Protein AF-A0A7S1R808-F1 (afdb_monomer_lite)

Organism: Alexandrium catenella (NCBI:txid2925)

pLDDT: mean 88.37, std 10.57, range [39.12, 98.38]

Structure (mmCIF, N/CA/C/O backbone):
data_AF-A0A7S1R808-F1
#
_entry.id   AF-A0A7S1R808-F1
#
loop_
_atom_site.group_PDB
_atom_site.id
_atom_site.type_symbol
_atom_site.label_atom_id
_atom_site.label_alt_id
_atom_site.label_comp_id
_atom_site.label_asym_id
_atom_site.label_entity_id
_atom_site.label_seq_id
_atom_site.pdbx_PDB_ins_code
_atom_site.Cartn_x
_atom_site.Cartn_y
_atom_site.Cartn_z
_atom_site.occupancy
_atom_site.B_iso_or_equiv
_atom_site.auth_seq_id
_atom_site.auth_comp_id
_atom_site.auth_asym_id
_atom_site.auth_atom_id
_atom_site.pdbx_PDB_model_num
ATOM 1 N N . ALA A 1 1 ? -6.206 7.494 15.869 1.00 80.62 1 ALA A N 1
ATOM 2 C CA . ALA A 1 1 ? -6.023 6.629 17.051 1.00 80.62 1 ALA A CA 1
ATOM 3 C C . ALA A 1 1 ? -6.339 7.355 18.360 1.00 80.62 1 ALA A C 1
ATOM 5 O O . ALA A 1 1 ? -7.240 6.925 19.062 1.00 80.62 1 ALA A O 1
ATOM 6 N N . GLU A 1 2 ? -5.659 8.458 18.692 1.00 83.88 2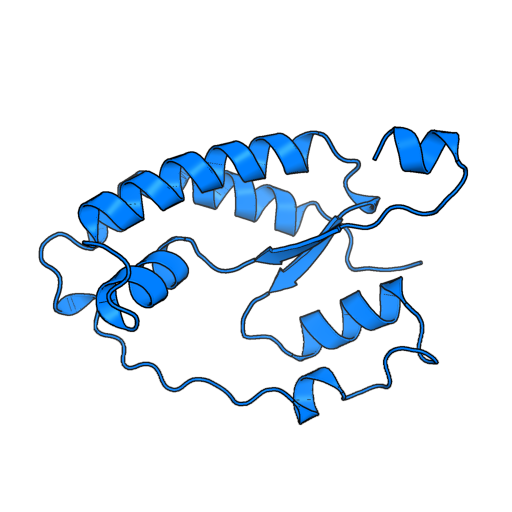 GLU A N 1
ATOM 7 C CA . GLU A 1 2 ? -5.821 9.136 19.993 1.00 83.88 2 GLU A CA 1
ATOM 8 C C . GLU A 1 2 ? -7.246 9.639 20.263 1.00 83.88 2 GLU A C 1
ATOM 10 O O . GLU A 1 2 ? -7.854 9.197 21.230 1.00 83.88 2 GLU A O 1
ATOM 15 N N . ALA A 1 3 ? -7.834 10.406 19.341 1.00 89.12 3 ALA A N 1
ATOM 16 C CA . ALA A 1 3 ? -9.220 10.873 19.472 1.00 89.12 3 ALA A CA 1
ATOM 17 C C . ALA A 1 3 ? -10.248 9.730 19.623 1.00 89.12 3 ALA A C 1
ATOM 19 O O . ALA A 1 3 ? -11.237 9.866 20.336 1.00 89.12 3 ALA A O 1
ATOM 20 N N . ALA A 1 4 ? -10.012 8.584 18.975 1.00 87.94 4 ALA A N 1
ATOM 21 C CA . ALA A 1 4 ? -10.882 7.414 19.098 1.00 87.94 4 ALA A CA 1
ATOM 22 C C . ALA A 1 4 ? -10.788 6.785 20.499 1.00 87.94 4 ALA A C 1
ATOM 24 O O . ALA A 1 4 ? -11.812 6.479 21.106 1.00 87.94 4 ALA A O 1
ATOM 25 N N . ARG A 1 5 ? -9.568 6.678 21.047 1.00 83.31 5 ARG A N 1
ATOM 26 C CA . ARG A 1 5 ? -9.349 6.227 22.430 1.00 83.31 5 ARG A CA 1
ATOM 27 C C . ARG A 1 5 ? -9.995 7.171 23.442 1.00 83.31 5 ARG A C 1
ATOM 29 O O . ARG A 1 5 ? -10.642 6.698 24.368 1.00 83.31 5 ARG A O 1
ATOM 36 N N . GLU A 1 6 ? -9.863 8.482 23.250 1.00 90.12 6 GLU A N 1
ATOM 37 C CA . GLU A 1 6 ? -10.489 9.493 24.116 1.00 90.12 6 GLU A CA 1
ATOM 38 C C . GLU A 1 6 ? -12.021 9.427 24.084 1.00 90.12 6 GLU A C 1
ATOM 40 O O . GLU A 1 6 ? -12.671 9.595 25.113 1.00 90.12 6 GLU A O 1
ATOM 45 N N . ALA A 1 7 ? -12.600 9.129 22.920 1.00 93.00 7 ALA A N 1
ATOM 46 C CA . ALA A 1 7 ? -14.039 8.951 22.755 1.00 93.00 7 ALA A CA 1
ATOM 47 C C . ALA A 1 7 ? -14.553 7.569 23.208 1.00 93.00 7 ALA A C 1
ATOM 49 O O . ALA A 1 7 ? -15.756 7.320 23.142 1.00 93.00 7 ALA A O 1
ATOM 50 N N . GLY A 1 8 ? -13.670 6.661 23.645 1.00 88.81 8 GLY A N 1
ATOM 51 C CA . GLY A 1 8 ? -14.034 5.298 24.037 1.00 88.81 8 GLY A CA 1
ATOM 52 C C . GLY A 1 8 ? -14.546 4.433 22.881 1.00 88.81 8 GLY A C 1
ATOM 53 O O . GLY A 1 8 ? -15.286 3.481 23.120 1.00 88.81 8 GLY A O 1
ATOM 54 N N . VAL A 1 9 ? -14.186 4.757 21.634 1.00 87.88 9 VAL A N 1
ATOM 55 C CA . VAL A 1 9 ? -14.576 3.978 20.450 1.00 87.88 9 VAL A CA 1
ATOM 56 C C . VAL A 1 9 ? -13.429 3.082 19.988 1.00 87.88 9 VAL A C 1
ATOM 58 O O . VAL A 1 9 ? -12.257 3.458 20.048 1.00 87.88 9 VAL A O 1
ATOM 61 N N . GLY A 1 10 ? -13.770 1.887 19.503 1.00 83.19 10 GLY A N 1
ATOM 62 C CA . GLY A 1 10 ? -12.801 0.984 18.888 1.00 83.19 10 GLY A CA 1
ATOM 63 C C . GLY A 1 10 ? -12.199 1.611 17.631 1.00 83.19 10 GLY A C 1
ATOM 64 O O . GLY A 1 10 ? -12.924 2.094 16.762 1.00 83.19 10 GLY A O 1
ATOM 65 N N . PHE A 1 11 ? -10.872 1.609 17.534 1.00 87.25 11 PHE A N 1
ATOM 66 C CA . PHE A 1 11 ? -10.141 2.057 16.354 1.00 87.25 11 PHE A CA 1
ATOM 67 C C . PHE A 1 11 ? -9.443 0.858 15.725 1.00 87.25 11 PHE A C 1
ATOM 69 O O . PHE A 1 11 ? -8.690 0.167 16.402 1.00 87.25 11 PHE A O 1
ATOM 76 N N . LYS A 1 12 ? -9.693 0.620 14.438 1.00 87.69 12 LYS A N 1
ATOM 77 C CA . LYS A 1 12 ? -9.030 -0.422 13.651 1.00 87.69 12 LYS A CA 1
ATOM 78 C C . LYS A 1 12 ? -8.578 0.160 12.318 1.00 87.69 12 LYS A C 1
ATOM 80 O O . LYS A 1 12 ? -9.260 1.007 11.742 1.00 87.69 12 LYS A O 1
ATOM 85 N N . VAL A 1 13 ? -7.430 -0.299 11.839 1.00 90.56 13 VAL A N 1
ATOM 86 C CA . VAL A 1 13 ? -6.846 0.051 10.546 1.00 90.56 13 VAL A CA 1
ATOM 87 C C . VAL A 1 13 ? -6.685 -1.222 9.738 1.00 90.56 13 VAL A C 1
ATOM 89 O O . VAL A 1 13 ? -5.921 -2.108 10.111 1.00 90.56 13 VAL A O 1
ATOM 92 N N . PHE A 1 14 ? -7.363 -1.284 8.598 1.00 90.81 14 PHE A N 1
ATOM 93 C CA . PHE A 1 14 ? -7.091 -2.300 7.592 1.00 90.81 14 PHE A CA 1
ATOM 94 C C . PHE A 1 14 ? -5.943 -1.830 6.711 1.00 90.81 14 PHE A C 1
ATOM 96 O O . PHE A 1 14 ? -6.069 -0.838 5.990 1.00 90.81 14 PHE A O 1
ATOM 103 N N . PHE A 1 15 ? -4.821 -2.535 6.773 1.00 92.94 15 PHE A N 1
ATOM 104 C CA . PHE A 1 15 ? -3.682 -2.274 5.911 1.00 92.94 15 PHE A CA 1
ATOM 105 C C . PHE A 1 15 ? -3.679 -3.267 4.751 1.00 92.94 15 PHE A C 1
ATOM 107 O O . PHE A 1 15 ? -3.303 -4.424 4.916 1.00 92.94 15 PHE A O 1
ATOM 114 N N . LEU A 1 16 ? -4.091 -2.801 3.570 1.00 92.12 16 LEU A N 1
ATOM 115 C CA . LEU A 1 16 ? -4.003 -3.576 2.336 1.00 92.12 16 LEU A CA 1
ATOM 116 C C . LEU A 1 16 ? -2.549 -3.631 1.859 1.00 92.12 16 LEU A C 1
ATOM 118 O O . LEU A 1 16 ? -2.033 -2.690 1.257 1.00 92.12 16 LEU A O 1
ATOM 122 N N . HIS A 1 17 ? -1.894 -4.745 2.147 1.00 93.44 17 HIS A N 1
ATOM 123 C CA . HIS A 1 17 ? -0.514 -5.000 1.802 1.00 93.44 17 HIS A CA 1
ATOM 124 C C . HIS A 1 17 ? -0.399 -5.577 0.390 1.00 93.44 17 HIS A C 1
ATOM 126 O O . HIS A 1 17 ? -0.789 -6.713 0.111 1.00 93.44 17 HIS A O 1
ATOM 132 N N . ARG A 1 18 ? 0.199 -4.781 -0.493 1.00 94.25 18 ARG A N 1
ATOM 133 C CA . ARG A 1 18 ? 0.663 -5.161 -1.826 1.00 94.25 18 ARG A CA 1
ATOM 134 C C . ARG A 1 18 ? 2.142 -4.802 -1.910 1.00 94.25 18 ARG A C 1
ATOM 136 O O . ARG A 1 18 ? 2.529 -3.763 -1.375 1.00 94.25 18 ARG A O 1
ATOM 143 N N . SER A 1 19 ? 2.958 -5.636 -2.555 1.00 95.50 19 SER A N 1
ATOM 144 C CA . SER A 1 19 ? 4.380 -5.314 -2.689 1.00 95.50 19 SER A CA 1
ATOM 145 C C . SER A 1 19 ? 4.552 -3.995 -3.454 1.00 95.50 19 SER A C 1
ATOM 147 O O . SER A 1 19 ? 3.811 -3.709 -4.398 1.00 95.50 19 SER A O 1
ATOM 149 N N . LEU A 1 20 ? 5.521 -3.174 -3.054 1.00 97.12 20 LEU A N 1
ATOM 150 C CA . LEU A 1 20 ? 5.832 -1.913 -3.722 1.00 97.12 20 LEU A CA 1
ATOM 151 C C . LEU A 1 20 ? 6.251 -2.145 -5.178 1.00 97.12 20 LEU A C 1
ATOM 153 O O . LEU A 1 20 ? 5.960 -1.316 -6.032 1.00 97.12 20 LEU A O 1
ATOM 157 N N . GLU A 1 21 ? 6.849 -3.296 -5.488 1.00 96.06 21 GLU A N 1
ATOM 158 C CA . GLU A 1 21 ? 7.151 -3.702 -6.861 1.00 96.06 21 GLU A CA 1
ATOM 159 C C . GLU A 1 21 ? 5.881 -3.951 -7.693 1.00 96.06 21 GLU A C 1
ATOM 161 O O . GLU A 1 21 ? 5.782 -3.491 -8.832 1.00 96.06 21 GLU A O 1
ATOM 166 N N . ASP A 1 22 ? 4.866 -4.606 -7.126 1.00 94.75 22 ASP A N 1
ATOM 167 C CA . ASP A 1 22 ? 3.579 -4.786 -7.805 1.00 94.75 22 ASP A CA 1
ATOM 168 C C . ASP A 1 22 ? 2.810 -3.469 -7.926 1.00 94.75 22 ASP A C 1
ATOM 170 O O . ASP A 1 22 ? 2.134 -3.234 -8.930 1.00 94.75 22 ASP A O 1
ATOM 174 N N . CYS A 1 23 ? 2.906 -2.596 -6.920 1.00 95.38 23 CYS A N 1
ATOM 175 C CA . CYS A 1 23 ? 2.360 -1.242 -6.979 1.00 95.38 23 CYS A CA 1
ATOM 176 C C . CYS A 1 23 ? 3.030 -0.425 -8.090 1.00 95.38 23 CYS A C 1
ATOM 178 O O . CYS A 1 23 ? 2.335 0.268 -8.833 1.00 95.38 23 CYS A O 1
ATOM 180 N N . LEU A 1 24 ? 4.352 -0.546 -8.243 1.00 96.25 24 LEU A N 1
ATOM 181 C CA . LEU A 1 24 ? 5.112 0.101 -9.307 1.00 96.25 24 LEU A CA 1
ATOM 182 C C . LEU A 1 24 ? 4.636 -0.376 -10.680 1.00 96.25 24 LEU A C 1
ATOM 184 O O . LEU A 1 24 ? 4.301 0.453 -11.525 1.00 96.25 24 LEU A O 1
ATOM 188 N N . ALA A 1 25 ? 4.542 -1.694 -10.883 1.00 94.62 25 ALA A N 1
ATOM 189 C CA . ALA A 1 25 ? 4.091 -2.272 -12.151 1.00 94.62 25 ALA A CA 1
ATOM 190 C C . ALA A 1 25 ? 2.663 -1.822 -12.484 1.00 94.62 25 ALA A C 1
ATOM 192 O O . ALA A 1 25 ? 2.388 -1.330 -13.577 1.00 94.62 25 ALA A O 1
ATOM 193 N N . SER A 1 26 ? 1.768 -1.887 -11.498 1.00 93.12 26 SER A N 1
ATOM 194 C CA . SER A 1 26 ? 0.384 -1.447 -11.652 1.00 93.12 26 SER A CA 1
ATOM 195 C C . SER A 1 26 ? 0.270 0.038 -12.001 1.00 93.12 26 SER A C 1
ATOM 197 O O . SER A 1 26 ? -0.545 0.398 -12.846 1.00 93.12 26 SER A O 1
ATOM 199 N N . GLY A 1 27 ? 1.081 0.897 -11.380 1.00 93.44 27 GLY A N 1
ATOM 200 C CA . GLY A 1 27 ? 1.049 2.341 -11.605 1.00 93.44 27 GLY A CA 1
ATOM 201 C C . GLY A 1 27 ? 1.640 2.762 -12.948 1.00 93.44 27 GLY A C 1
ATOM 202 O O . GLY A 1 27 ? 0.978 3.474 -13.704 1.00 93.44 27 GLY A O 1
ATOM 203 N N . CYS A 1 28 ? 2.863 2.319 -13.257 1.00 94.25 28 CYS A N 1
ATOM 204 C CA . CYS A 1 28 ? 3.595 2.824 -14.419 1.00 94.25 28 CYS A CA 1
ATOM 205 C C . CYS A 1 28 ? 3.431 1.985 -15.695 1.00 94.25 28 CYS A C 1
ATOM 207 O O . CYS A 1 28 ? 3.561 2.544 -16.777 1.00 94.25 28 CYS A O 1
ATOM 209 N N . LEU A 1 29 ? 3.141 0.679 -15.604 1.00 92.94 29 LEU A N 1
ATOM 210 C CA . LEU A 1 29 ? 2.984 -0.181 -16.791 1.00 92.94 29 LEU A CA 1
ATOM 211 C C . LEU A 1 29 ? 1.528 -0.312 -17.212 1.00 92.94 29 LEU A C 1
ATOM 213 O O . LEU A 1 29 ? 1.204 -0.165 -18.384 1.00 92.94 29 LEU A O 1
ATOM 217 N N . HIS A 1 30 ? 0.636 -0.560 -16.255 1.00 90.62 30 HIS A N 1
ATOM 218 C CA . HIS A 1 30 ? -0.753 -0.893 -16.584 1.00 90.62 30 HIS A CA 1
ATOM 219 C C . HIS A 1 30 ? -1.685 0.319 -16.596 1.00 90.62 30 HIS A C 1
ATOM 221 O O . HIS A 1 30 ? -2.724 0.291 -17.253 1.00 90.62 30 HIS A O 1
ATOM 227 N N . ARG A 1 31 ? -1.336 1.385 -15.866 1.00 88.75 31 ARG A N 1
ATOM 228 C CA . ARG A 1 31 ? -2.203 2.561 -15.686 1.00 88.75 31 ARG A CA 1
ATOM 229 C C . ARG A 1 31 ? -1.616 3.869 -16.204 1.00 88.75 31 ARG A C 1
ATOM 231 O O . ARG A 1 31 ? -2.355 4.848 -16.232 1.00 88.75 31 ARG A O 1
ATOM 238 N N . ASP A 1 32 ? -0.338 3.874 -16.588 1.00 89.81 32 ASP A N 1
ATOM 239 C CA . ASP A 1 32 ? 0.390 5.041 -17.109 1.00 89.81 32 ASP A CA 1
ATOM 240 C C . ASP A 1 32 ? 0.184 6.312 -16.254 1.00 89.81 32 ASP A C 1
ATOM 242 O O . ASP A 1 32 ? -0.101 7.396 -16.759 1.00 89.81 32 ASP A O 1
ATOM 246 N N . ILE A 1 33 ? 0.251 6.169 -14.922 1.00 92.25 33 ILE A N 1
ATOM 247 C CA . ILE A 1 33 ? 0.039 7.287 -13.983 1.00 92.25 33 ILE A CA 1
ATOM 248 C C . ILE A 1 33 ? 1.207 8.277 -14.063 1.00 92.25 33 ILE A C 1
ATOM 250 O O . ILE A 1 33 ? 1.010 9.488 -14.155 1.00 92.25 33 ILE A O 1
ATOM 254 N N . GLU A 1 34 ? 2.428 7.749 -14.008 1.00 92.94 34 GLU A N 1
ATOM 255 C CA . GLU A 1 34 ? 3.681 8.479 -14.158 1.00 92.94 34 GLU A CA 1
ATOM 256 C C . GLU A 1 34 ? 4.792 7.523 -14.625 1.00 92.94 34 GLU A C 1
ATOM 258 O O . GLU A 1 34 ? 4.627 6.300 -14.637 1.00 92.94 34 GLU A O 1
ATOM 263 N N . SER A 1 35 ? 5.957 8.065 -14.996 1.00 96.31 35 SER A N 1
ATOM 264 C CA . SER A 1 35 ? 7.094 7.226 -15.401 1.00 96.31 35 SER A CA 1
ATOM 265 C C . SER A 1 35 ? 7.535 6.295 -14.266 1.00 96.31 35 SER A C 1
ATOM 267 O O . SER A 1 35 ? 7.561 6.713 -13.111 1.00 96.31 35 SER A O 1
ATOM 269 N N . CYS A 1 36 ? 8.001 5.080 -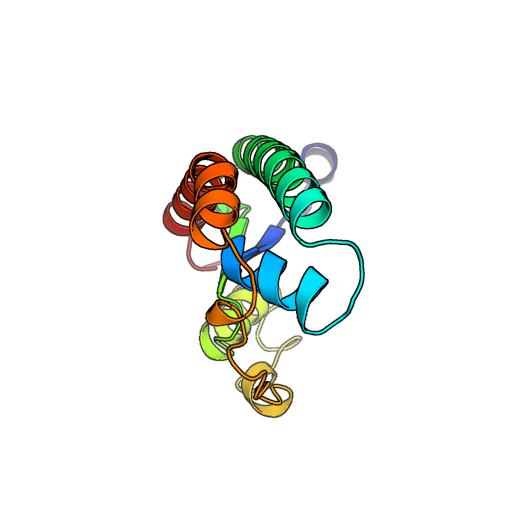14.580 1.00 96.62 36 CYS A N 1
ATOM 270 C CA . CYS A 1 36 ? 8.427 4.126 -13.546 1.00 96.62 36 CYS A CA 1
ATOM 271 C C . CYS A 1 36 ? 9.528 4.667 -12.611 1.00 96.62 36 CYS A C 1
ATOM 273 O O . CYS A 1 36 ? 9.589 4.278 -11.452 1.00 96.62 36 CYS A O 1
ATOM 275 N N . ASN A 1 37 ? 10.382 5.587 -13.076 1.00 96.94 37 ASN A N 1
ATOM 276 C CA . ASN A 1 37 ? 11.391 6.218 -12.215 1.00 96.94 37 ASN A CA 1
ATOM 277 C C . ASN A 1 37 ? 10.761 7.115 -11.142 1.00 96.94 37 ASN A C 1
ATOM 279 O O . ASN A 1 37 ? 11.127 7.004 -9.973 1.00 96.94 37 ASN A O 1
ATOM 283 N N . LEU A 1 38 ? 9.829 7.984 -11.548 1.00 97.69 38 LEU A N 1
ATOM 284 C CA . LEU A 1 38 ? 9.110 8.863 -10.626 1.00 97.69 38 LEU A CA 1
ATOM 285 C C . LEU A 1 38 ? 8.177 8.044 -9.728 1.00 97.69 38 LEU A C 1
ATOM 287 O O . LEU A 1 38 ? 8.186 8.230 -8.519 1.00 97.69 38 LEU A O 1
ATOM 291 N N . GLN A 1 39 ? 7.492 7.038 -10.280 1.00 97.56 39 GLN A N 1
ATOM 292 C CA . GLN A 1 39 ? 6.624 6.153 -9.505 1.00 97.56 39 GLN A CA 1
ATOM 293 C C . GLN A 1 39 ? 7.390 5.402 -8.414 1.00 97.56 39 GLN A C 1
ATOM 295 O O . GLN A 1 39 ? 6.880 5.277 -7.302 1.00 97.56 39 GLN A O 1
ATOM 300 N N . ALA A 1 40 ? 8.604 4.923 -8.706 1.00 97.81 40 ALA A N 1
ATOM 301 C CA . ALA A 1 40 ? 9.449 4.260 -7.716 1.00 97.81 40 ALA A CA 1
ATOM 302 C C . ALA A 1 40 ? 9.876 5.219 -6.594 1.00 97.81 40 ALA A C 1
ATOM 304 O O . ALA A 1 40 ? 9.814 4.846 -5.429 1.00 97.81 40 ALA A O 1
ATOM 305 N N . GLU A 1 41 ? 10.246 6.461 -6.924 1.00 97.88 41 GLU A N 1
ATOM 306 C CA . GLU A 1 41 ? 10.565 7.497 -5.930 1.00 97.88 41 GLU A CA 1
ATOM 307 C C . GLU A 1 41 ? 9.347 7.860 -5.066 1.00 97.88 41 GLU A C 1
ATOM 309 O O . GLU A 1 41 ? 9.447 7.984 -3.845 1.00 97.88 41 GLU A O 1
ATOM 314 N N . THR A 1 42 ? 8.174 7.989 -5.684 1.00 97.69 42 THR A N 1
ATOM 315 C CA . THR A 1 42 ? 6.910 8.238 -4.987 1.00 97.69 42 THR A CA 1
ATOM 316 C C . THR A 1 42 ? 6.580 7.094 -4.026 1.00 97.69 42 THR A C 1
ATOM 318 O O . THR A 1 42 ? 6.200 7.336 -2.881 1.00 97.69 42 THR A O 1
ATOM 321 N N . LEU A 1 43 ? 6.727 5.840 -4.467 1.00 97.94 43 LEU A N 1
ATOM 322 C CA . LEU A 1 43 ? 6.447 4.648 -3.660 1.00 97.94 43 LEU A CA 1
ATOM 323 C C . LEU A 1 43 ? 7.457 4.437 -2.530 1.00 97.94 43 LEU A C 1
ATOM 325 O O . LEU A 1 43 ? 7.050 4.039 -1.443 1.00 97.94 43 LEU A O 1
ATOM 329 N N . GLU A 1 44 ? 8.735 4.733 -2.764 1.00 98.38 44 GLU A N 1
ATOM 330 C 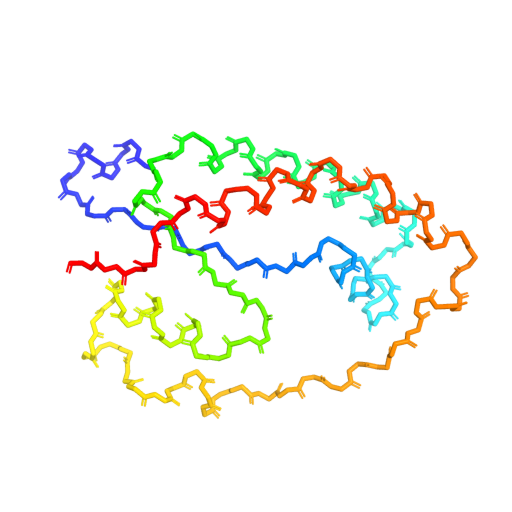CA . GLU A 1 44 ? 9.792 4.751 -1.747 1.00 98.38 44 GLU A CA 1
ATOM 331 C C . GLU A 1 44 ? 9.410 5.708 -0.605 1.00 98.38 44 GLU A C 1
ATOM 333 O O . GLU A 1 44 ? 9.170 5.267 0.521 1.00 98.38 44 GLU A O 1
ATOM 338 N N . ASN A 1 45 ? 9.202 6.991 -0.919 1.00 98.19 45 ASN A N 1
ATOM 339 C CA . ASN A 1 45 ? 8.852 8.013 0.072 1.00 98.19 45 ASN A CA 1
ATOM 340 C C . ASN A 1 45 ? 7.519 7.718 0.783 1.00 98.19 45 ASN A C 1
ATOM 342 O O . ASN A 1 45 ? 7.416 7.800 2.010 1.00 98.19 45 ASN A O 1
ATOM 346 N N . ASN A 1 46 ? 6.477 7.360 0.028 1.00 98.00 46 ASN A N 1
ATOM 347 C CA . ASN A 1 46 ? 5.166 7.073 0.609 1.00 98.00 46 ASN A CA 1
ATOM 348 C C . ASN A 1 46 ? 5.188 5.800 1.460 1.00 98.00 46 ASN A C 1
ATOM 350 O O . ASN A 1 46 ? 4.508 5.746 2.485 1.00 98.00 46 ASN A O 1
ATOM 354 N N . GLY A 1 47 ? 5.966 4.793 1.061 1.00 97.94 47 GLY A N 1
ATOM 355 C CA . GLY A 1 47 ? 6.146 3.559 1.815 1.00 97.94 47 GLY A CA 1
ATOM 356 C C . GLY A 1 47 ? 6.806 3.810 3.169 1.00 97.94 47 GLY A C 1
ATOM 357 O O . GLY A 1 47 ? 6.329 3.301 4.183 1.00 97.94 47 GLY A O 1
ATOM 358 N N . GLU A 1 48 ? 7.838 4.654 3.218 1.00 98.12 48 GLU A N 1
ATOM 359 C CA . GLU A 1 48 ? 8.485 5.060 4.472 1.00 98.12 48 GLU A CA 1
ATOM 360 C C . GLU A 1 48 ? 7.538 5.833 5.396 1.00 98.12 48 GLU A C 1
ATOM 362 O O . GLU A 1 48 ? 7.432 5.526 6.590 1.00 98.12 48 GLU A O 1
ATOM 367 N N . ILE A 1 49 ? 6.809 6.809 4.845 1.00 98.31 49 ILE A N 1
ATOM 368 C CA . ILE A 1 49 ? 5.825 7.598 5.596 1.00 98.31 49 ILE A CA 1
ATOM 369 C C . ILE A 1 49 ? 4.735 6.684 6.158 1.00 98.31 49 ILE A C 1
ATOM 371 O O . ILE A 1 49 ? 4.418 6.764 7.347 1.00 98.31 49 ILE A O 1
ATOM 375 N N . LEU A 1 50 ? 4.193 5.786 5.334 1.00 97.56 50 LEU A N 1
ATOM 376 C CA . LEU A 1 50 ? 3.170 4.835 5.751 1.00 97.56 50 LEU A CA 1
ATOM 377 C C . LEU A 1 50 ? 3.695 3.901 6.845 1.00 97.56 50 LEU A C 1
ATOM 379 O O . LEU A 1 50 ? 3.032 3.716 7.865 1.00 97.56 50 LEU A O 1
ATOM 383 N N . ALA A 1 51 ? 4.902 3.356 6.683 1.00 97.44 51 ALA A N 1
ATOM 384 C CA . ALA A 1 51 ? 5.518 2.507 7.694 1.00 97.44 51 ALA A CA 1
ATOM 385 C C . ALA A 1 51 ? 5.702 3.251 9.026 1.00 97.44 51 ALA A C 1
ATOM 387 O O . ALA A 1 51 ? 5.442 2.687 10.088 1.00 97.44 51 ALA A O 1
ATOM 388 N N . SER A 1 52 ? 6.108 4.522 8.987 1.00 97.38 52 SER A N 1
ATOM 389 C CA . SER A 1 52 ? 6.224 5.376 10.175 1.00 97.38 52 SER A CA 1
ATOM 390 C C . SER A 1 52 ? 4.870 5.598 10.860 1.00 97.38 52 SER A C 1
ATOM 392 O O . SER A 1 52 ? 4.746 5.413 12.072 1.00 97.38 52 SER A O 1
ATOM 394 N N . GLN A 1 53 ? 3.827 5.910 10.086 1.00 95.50 53 GLN A N 1
ATOM 395 C CA . GLN A 1 53 ? 2.469 6.104 10.601 1.00 95.50 53 GLN A CA 1
ATOM 396 C C . GLN A 1 53 ? 1.912 4.833 11.249 1.00 95.50 53 GLN A C 1
ATOM 398 O O . GLN A 1 53 ? 1.362 4.895 12.348 1.00 95.50 53 GLN A O 1
ATOM 403 N N . LEU A 1 54 ? 2.092 3.678 10.602 1.00 95.44 54 LEU A N 1
ATOM 404 C CA . LEU A 1 54 ? 1.634 2.388 11.115 1.00 95.44 54 LEU A CA 1
ATOM 405 C C . LEU A 1 54 ? 2.411 1.957 12.368 1.00 95.44 54 LEU A C 1
ATOM 407 O O . LEU A 1 54 ? 1.803 1.474 13.317 1.00 95.44 54 LEU A O 1
ATOM 411 N N . LYS A 1 55 ? 3.728 2.199 12.434 1.00 94.81 55 LYS A N 1
ATOM 412 C CA . LYS A 1 55 ? 4.538 1.954 13.647 1.00 94.81 55 LYS A CA 1
ATOM 413 C C . LYS A 1 55 ? 4.075 2.773 14.857 1.00 94.81 55 LYS A C 1
ATOM 415 O O . LYS A 1 55 ? 4.348 2.381 15.987 1.00 94.81 55 LYS A O 1
ATOM 420 N N . GLY A 1 56 ? 3.397 3.899 14.635 1.00 93.19 56 GLY A N 1
ATOM 421 C CA . GLY A 1 56 ? 2.801 4.712 15.698 1.00 93.19 56 GLY A CA 1
ATOM 422 C C . GLY A 1 56 ? 1.514 4.131 16.303 1.00 93.19 56 GLY A C 1
ATOM 423 O O . GLY A 1 56 ? 0.989 4.694 17.266 1.00 93.19 56 GLY A O 1
ATOM 424 N N . LEU A 1 57 ? 0.982 3.038 15.749 1.00 92.19 57 LEU A N 1
ATOM 425 C CA . LEU A 1 57 ? -0.229 2.367 16.226 1.00 92.19 57 LEU A CA 1
ATOM 426 C C . LEU A 1 57 ? 0.113 1.165 17.114 1.00 92.19 57 LEU A C 1
ATOM 428 O O . LEU A 1 57 ? 1.231 0.653 17.090 1.00 92.19 57 LEU A O 1
ATOM 432 N N . GLN A 1 58 ? -0.859 0.698 17.903 1.00 90.25 58 GLN A N 1
ATOM 433 C CA . GLN A 1 58 ? -0.709 -0.592 18.573 1.00 90.25 58 GLN A CA 1
ATOM 434 C C . GLN A 1 58 ? -0.822 -1.711 17.527 1.00 90.25 58 GLN A C 1
ATOM 436 O O . GLN A 1 58 ? -1.673 -1.602 16.643 1.00 90.25 58 GLN A O 1
ATOM 441 N N . PRO A 1 59 ? -0.023 -2.790 17.617 1.00 89.44 59 PRO A N 1
ATOM 442 C CA . PRO A 1 59 ? -0.109 -3.906 16.673 1.00 89.44 59 PRO A CA 1
ATOM 443 C C . PRO A 1 59 ? -1.523 -4.482 16.539 1.00 89.44 59 PRO A C 1
ATOM 445 O O . PRO A 1 59 ? -1.928 -4.838 15.437 1.00 89.44 59 PRO A O 1
ATOM 448 N N . ASP A 1 60 ? -2.289 -4.487 17.635 1.00 87.56 60 ASP A N 1
ATOM 449 C CA . ASP A 1 60 ? -3.670 -4.975 17.658 1.00 87.56 60 ASP A CA 1
ATOM 450 C C . ASP A 1 60 ? -4.687 -4.040 17.005 1.00 87.56 60 ASP A C 1
ATOM 452 O O . ASP A 1 60 ? -5.806 -4.456 16.699 1.00 87.56 60 ASP A O 1
ATOM 456 N N . ASP A 1 61 ? -4.321 -2.785 16.753 1.00 88.75 61 ASP A N 1
ATOM 457 C CA . ASP A 1 61 ? -5.158 -1.848 16.005 1.00 88.75 61 ASP A CA 1
ATOM 458 C C . ASP A 1 61 ? -5.008 -2.038 14.489 1.00 88.75 61 ASP A C 1
ATOM 460 O O . ASP A 1 61 ? -5.760 -1.433 13.728 1.00 88.75 61 ASP A O 1
ATOM 464 N N . ILE A 1 62 ? -4.052 -2.855 14.036 1.00 90.75 62 ILE A N 1
ATOM 465 C CA . ILE A 1 62 ? -3.762 -3.078 12.621 1.00 90.75 62 ILE A CA 1
ATOM 466 C C . ILE A 1 62 ? -4.228 -4.478 12.235 1.00 90.75 62 ILE A C 1
ATOM 468 O O . ILE A 1 62 ? -3.884 -5.463 12.877 1.00 90.75 62 ILE A O 1
ATOM 472 N N . SER A 1 63 ? -4.966 -4.578 11.137 1.00 89.81 63 SER A N 1
ATOM 473 C CA . SER A 1 63 ? -5.260 -5.845 10.474 1.00 89.81 63 SER A CA 1
ATOM 474 C C . SER A 1 63 ? -4.680 -5.800 9.072 1.00 89.81 63 SER A C 1
ATOM 476 O O . SER A 1 63 ? -5.089 -4.978 8.249 1.00 89.81 63 SER A O 1
ATOM 478 N N . CYS A 1 64 ? -3.687 -6.647 8.812 1.00 89.62 64 CYS A N 1
ATOM 479 C CA . CYS A 1 64 ? -3.084 -6.733 7.491 1.00 89.62 64 CYS A CA 1
ATOM 480 C C . CYS A 1 64 ? -3.942 -7.590 6.553 1.00 89.62 64 CYS A C 1
ATOM 482 O O . CYS A 1 64 ? -4.357 -8.685 6.920 1.00 89.62 64 CYS A O 1
ATOM 484 N N . LEU A 1 65 ? -4.162 -7.087 5.341 1.00 89.50 65 LEU A N 1
ATOM 485 C CA . LEU A 1 65 ? -4.895 -7.734 4.259 1.00 89.50 65 LEU A CA 1
ATOM 486 C C . LEU A 1 65 ? -3.960 -7.928 3.078 1.00 89.50 65 LEU A C 1
ATOM 488 O O . LEU A 1 65 ? -3.451 -6.940 2.551 1.00 89.50 65 LEU A O 1
ATOM 492 N N . ARG A 1 66 ? -3.720 -9.159 2.629 1.00 88.94 66 ARG A N 1
ATOM 493 C CA . ARG A 1 66 ? -2.900 -9.364 1.432 1.00 88.94 66 ARG A CA 1
ATOM 494 C C . ARG A 1 66 ? -3.713 -9.069 0.184 1.00 88.94 66 ARG A C 1
ATOM 496 O O . ARG A 1 66 ? -4.786 -9.621 -0.036 1.00 88.94 66 ARG A O 1
ATOM 503 N N . TYR A 1 67 ? -3.183 -8.190 -0.658 1.00 87.25 67 TYR A N 1
ATOM 504 C CA . TYR A 1 67 ? -3.785 -7.932 -1.956 1.00 87.25 67 TYR A CA 1
ATOM 505 C C . TYR A 1 67 ? -3.783 -9.205 -2.806 1.00 87.25 67 TYR A C 1
ATOM 507 O O . TYR A 1 67 ? -2.764 -9.887 -2.902 1.00 87.25 67 TYR A O 1
ATOM 515 N N . GLY A 1 68 ? -4.912 -9.496 -3.452 1.00 86.31 68 GLY A N 1
ATOM 516 C CA . GLY A 1 68 ? -5.065 -10.707 -4.256 1.00 86.31 68 GLY A CA 1
ATOM 517 C C . GLY A 1 68 ? -5.475 -11.947 -3.469 1.00 86.31 68 GLY A C 1
ATOM 518 O O . GLY A 1 68 ? -5.619 -13.001 -4.082 1.00 86.31 68 GLY A O 1
ATOM 519 N N . ASP A 1 69 ? -5.687 -11.825 -2.156 1.00 87.75 69 ASP A N 1
ATOM 520 C CA . ASP A 1 69 ? -6.180 -12.899 -1.298 1.00 87.75 69 ASP A CA 1
ATOM 521 C C . ASP A 1 69 ? -7.580 -12.539 -0.753 1.00 87.75 69 ASP A C 1
ATOM 523 O O . ASP A 1 69 ? -7.720 -11.786 0.223 1.00 87.75 69 ASP A O 1
ATOM 527 N N . PRO A 1 70 ? -8.651 -13.018 -1.416 1.00 85.75 70 PRO A N 1
ATOM 528 C CA . PRO A 1 70 ? -10.015 -12.785 -0.963 1.00 85.75 70 PRO A CA 1
ATOM 529 C C . PRO A 1 70 ? -10.287 -13.385 0.415 1.00 85.75 70 PRO A C 1
ATOM 531 O O . PRO A 1 70 ? -11.090 -12.816 1.146 1.00 85.75 70 PRO A O 1
ATOM 534 N N . GLN A 1 71 ? -9.610 -14.474 0.795 1.00 86.94 71 GLN A N 1
ATOM 535 C CA . GLN A 1 71 ? -9.821 -15.130 2.087 1.00 86.94 71 GLN A CA 1
ATOM 536 C C . GLN A 1 71 ? -9.275 -14.274 3.226 1.00 86.94 71 GLN A C 1
ATOM 538 O O . GLN A 1 71 ? -10.002 -14.014 4.185 1.00 86.94 71 GLN A O 1
ATOM 543 N N . ASP A 1 72 ? -8.058 -13.738 3.079 1.00 84.88 72 ASP A N 1
ATOM 544 C CA . ASP A 1 72 ? -7.493 -12.776 4.039 1.00 84.88 72 ASP A CA 1
ATOM 545 C C . ASP A 1 72 ? -8.420 -11.553 4.204 1.00 84.88 72 ASP A C 1
ATOM 547 O O . ASP A 1 72 ? -8.622 -11.052 5.315 1.00 84.88 72 ASP A O 1
ATOM 551 N N . THR A 1 73 ? -9.016 -11.083 3.101 1.00 84.81 73 THR A N 1
ATOM 552 C CA . THR A 1 73 ? -9.980 -9.968 3.107 1.00 84.81 73 THR A CA 1
ATOM 553 C C . THR A 1 73 ? -11.253 -10.319 3.871 1.00 84.81 73 THR A C 1
ATOM 555 O O . THR A 1 73 ? -11.683 -9.554 4.738 1.00 84.81 73 THR A O 1
ATOM 558 N N . ASP A 1 74 ? -11.837 -11.479 3.575 1.00 86.19 74 ASP A N 1
ATOM 559 C CA . ASP A 1 74 ? -13.046 -11.983 4.219 1.00 86.19 74 ASP A CA 1
ATOM 560 C C . ASP A 1 74 ? -12.845 -12.151 5.728 1.00 86.19 74 ASP A C 1
ATOM 562 O O . ASP A 1 74 ? -13.677 -11.715 6.524 1.00 86.19 74 ASP A O 1
ATOM 566 N N . GLU A 1 75 ? -11.729 -12.755 6.140 1.00 84.38 75 GLU A N 1
ATOM 567 C CA . GLU A 1 75 ? -11.393 -12.968 7.546 1.00 84.38 75 GLU A CA 1
ATOM 568 C C . GLU A 1 75 ? -11.222 -11.650 8.297 1.00 84.38 75 GLU A C 1
ATOM 570 O O . GLU A 1 75 ? -11.827 -11.475 9.357 1.00 84.38 75 GLU A O 1
ATOM 575 N N . ALA A 1 76 ? -10.446 -10.695 7.772 1.00 81.62 76 ALA A N 1
ATOM 576 C CA . ALA A 1 76 ? -10.170 -9.496 8.554 1.00 81.62 76 ALA A CA 1
ATOM 577 C C . ALA A 1 76 ? -11.358 -8.534 8.612 1.00 81.62 76 ALA A C 1
ATOM 579 O O . ALA A 1 76 ? -11.635 -7.976 9.676 1.00 81.62 76 ALA A O 1
ATOM 580 N N . VAL A 1 77 ? -12.083 -8.345 7.503 1.00 82.75 77 VAL A N 1
ATOM 581 C CA . VAL A 1 77 ? -13.245 -7.444 7.486 1.00 82.75 77 VAL A CA 1
ATOM 582 C C . VAL A 1 77 ? -14.359 -7.996 8.371 1.00 82.75 77 VAL A C 1
ATOM 584 O O . VAL A 1 77 ? -14.916 -7.254 9.182 1.00 82.75 77 VAL A O 1
ATOM 587 N N . ARG A 1 78 ? -14.632 -9.301 8.295 1.00 85.00 78 ARG A N 1
ATOM 588 C CA . ARG A 1 78 ? -15.591 -9.977 9.176 1.00 85.00 78 ARG A CA 1
ATOM 589 C C . ARG A 1 78 ? -15.143 -9.956 10.631 1.00 85.00 78 ARG A C 1
ATOM 591 O O . ARG A 1 78 ? -15.944 -9.630 11.501 1.00 85.00 78 ARG A O 1
ATOM 598 N N . GLY A 1 79 ? -13.862 -10.209 10.893 1.00 78.88 79 GLY A N 1
ATOM 599 C CA . GLY A 1 79 ? -13.287 -10.120 12.232 1.00 78.88 79 GLY A CA 1
ATOM 600 C C . GLY A 1 79 ? -13.458 -8.739 12.862 1.00 78.88 79 GLY A C 1
ATOM 601 O O . GLY A 1 79 ? -13.584 -8.649 14.071 1.00 78.88 79 GLY A O 1
ATOM 602 N N . ALA A 1 80 ? -13.516 -7.669 12.070 1.00 78.19 80 ALA A N 1
ATOM 603 C CA . ALA A 1 80 ? -13.632 -6.301 12.570 1.00 78.19 80 ALA A CA 1
ATOM 604 C C . ALA A 1 80 ? -15.060 -5.720 12.546 1.00 78.19 80 ALA A C 1
ATOM 606 O O . ALA A 1 80 ? -15.374 -4.876 13.386 1.00 78.19 80 ALA A O 1
ATOM 607 N N . LEU A 1 81 ? -15.918 -6.130 11.605 1.00 81.44 81 LEU A N 1
ATOM 608 C CA . LEU A 1 81 ? -17.287 -5.608 11.448 1.00 81.44 81 LEU A CA 1
ATOM 609 C C . LEU A 1 81 ? -18.380 -6.584 11.913 1.00 81.44 81 LEU A C 1
ATOM 611 O O . LEU A 1 81 ? -19.516 -6.166 12.144 1.00 81.44 81 LEU A O 1
ATOM 615 N N . GLY A 1 82 ? -18.041 -7.864 12.070 1.00 80.31 82 GLY A N 1
ATOM 616 C CA . GLY A 1 82 ? -18.959 -8.950 12.397 1.00 80.31 82 GLY A CA 1
ATOM 617 C C . GLY A 1 82 ? -19.762 -9.475 11.200 1.00 80.31 82 GLY A C 1
ATOM 618 O O . GLY A 1 82 ? -19.989 -8.783 10.203 1.00 80.31 82 GLY A O 1
ATOM 619 N N . ASP A 1 83 ? -20.258 -10.705 11.345 1.00 80.19 83 ASP A N 1
ATOM 620 C CA . ASP A 1 83 ? -20.952 -11.470 10.292 1.00 80.19 83 ASP A CA 1
ATOM 621 C C . ASP A 1 83 ? -22.234 -10.802 9.769 1.00 80.19 83 ASP A C 1
ATOM 623 O O . ASP A 1 83 ? -22.660 -11.044 8.642 1.00 80.19 83 ASP A O 1
ATOM 627 N N . LEU A 1 84 ? -22.872 -9.952 10.583 1.00 74.75 84 LEU A N 1
ATOM 628 C CA . LEU A 1 84 ? -24.094 -9.236 10.198 1.00 74.75 84 LEU A CA 1
ATOM 629 C C . LEU A 1 84 ? -23.840 -8.162 9.134 1.00 74.75 84 LEU A C 1
ATOM 631 O O . LEU A 1 84 ? -24.754 -7.822 8.384 1.00 74.75 84 LEU A O 1
ATOM 635 N N . VAL A 1 85 ? -22.629 -7.600 9.101 1.00 79.94 85 VAL A N 1
ATOM 636 C CA . VAL A 1 85 ? -22.254 -6.506 8.193 1.00 79.94 85 VAL A CA 1
ATOM 637 C C . VAL A 1 85 ? -21.498 -7.042 6.982 1.00 79.94 85 VAL A C 1
ATOM 639 O O . VAL A 1 85 ? -21.662 -6.514 5.883 1.00 79.94 85 VAL A O 1
ATOM 642 N N . PHE A 1 86 ? -20.700 -8.095 7.170 1.00 80.81 86 PHE A N 1
ATOM 643 C CA . PHE A 1 86 ? -19.893 -8.699 6.118 1.00 80.81 86 PHE A CA 1
ATOM 644 C C . PHE A 1 86 ? -20.095 -10.226 6.096 1.00 80.81 86 PHE A C 1
ATOM 646 O O . PHE A 1 86 ? -19.437 -10.938 6.858 1.00 80.81 86 PHE A O 1
ATOM 653 N N . PRO A 1 87 ? -21.034 -10.730 5.269 1.00 82.19 87 PRO A N 1
ATOM 654 C CA . PRO A 1 87 ? -21.305 -12.159 5.153 1.00 82.19 87 PRO A CA 1
ATOM 655 C C . PRO A 1 87 ? -20.100 -12.939 4.624 1.00 82.19 87 PRO A C 1
ATOM 657 O O . PRO A 1 87 ? -19.326 -12.427 3.817 1.00 82.19 87 PRO A O 1
ATOM 660 N N . GLU A 1 88 ? -19.997 -14.202 5.032 1.00 82.62 88 GLU A N 1
ATOM 661 C CA . GLU A 1 88 ? -18.990 -15.138 4.527 1.00 82.62 88 GLU A CA 1
ATOM 662 C C . GLU A 1 88 ? -19.072 -15.290 2.998 1.00 82.62 88 GLU A C 1
ATOM 664 O O . GLU A 1 88 ? -20.157 -15.430 2.425 1.00 82.62 88 GLU A O 1
ATOM 669 N N . GLY A 1 89 ? -17.912 -15.266 2.343 1.00 80.88 89 GLY A N 1
ATOM 670 C CA . GLY A 1 89 ? -17.754 -15.415 0.900 1.00 80.88 89 GLY A CA 1
ATOM 671 C C . GLY A 1 89 ? -18.033 -14.141 0.101 1.00 80.88 89 GLY A C 1
ATOM 672 O O . GLY A 1 89 ? -18.038 -14.188 -1.134 1.00 80.88 89 GLY A O 1
ATOM 673 N N . LEU A 1 90 ? -18.273 -12.995 0.753 1.00 83.44 90 LEU A N 1
ATOM 674 C CA . LEU A 1 90 ? -18.545 -11.747 0.041 1.00 83.44 90 LEU A CA 1
ATOM 675 C C . LEU A 1 90 ? -17.321 -11.278 -0.756 1.00 83.44 90 LEU A C 1
ATOM 677 O O . LEU A 1 90 ? -17.486 -10.911 -1.919 1.00 83.44 90 LEU A O 1
ATOM 681 N N . ALA A 1 91 ? -16.112 -11.321 -0.184 1.00 84.00 91 ALA A N 1
ATOM 682 C CA . ALA A 1 91 ? -14.888 -10.932 -0.884 1.00 84.00 91 ALA A CA 1
ATOM 683 C C . ALA A 1 91 ? -14.618 -11.845 -2.085 1.00 84.00 91 ALA A C 1
ATOM 685 O O . ALA A 1 91 ? -14.306 -11.349 -3.162 1.00 84.00 91 ALA A O 1
ATOM 686 N N . GLU A 1 92 ? -14.807 -13.159 -1.934 1.00 83.50 92 GLU A N 1
ATOM 687 C CA . GLU A 1 92 ? -14.674 -14.122 -3.037 1.00 83.50 92 GLU A CA 1
ATOM 688 C C . GLU A 1 92 ? -15.682 -13.849 -4.163 1.00 83.50 92 GLU A C 1
ATOM 690 O O . GLU A 1 92 ? -15.341 -13.948 -5.339 1.00 83.50 92 GLU A O 1
ATOM 695 N N . THR A 1 93 ? -16.910 -13.454 -3.813 1.00 82.81 93 THR A N 1
ATOM 696 C CA . THR A 1 93 ? -17.978 -13.172 -4.785 1.00 82.81 93 THR A CA 1
ATOM 697 C C . THR A 1 93 ? -17.702 -11.914 -5.609 1.00 82.81 93 THR A C 1
ATOM 699 O O . THR A 1 93 ? -18.059 -11.862 -6.785 1.00 82.81 93 THR A O 1
ATOM 702 N N . VAL A 1 94 ? -17.098 -10.886 -5.004 1.00 83.44 94 VAL A N 1
ATOM 703 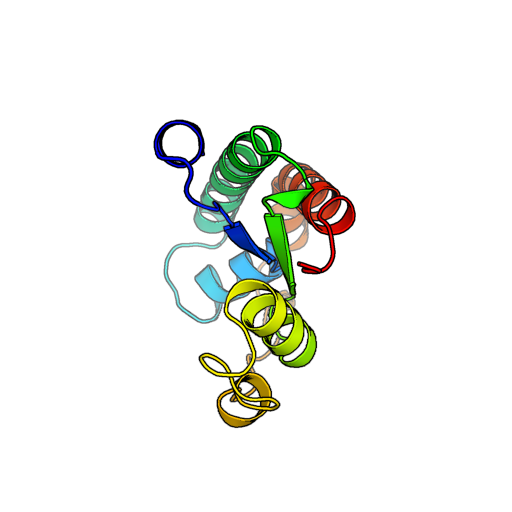C CA . VAL A 1 94 ? -16.797 -9.614 -5.687 1.00 83.44 94 VAL A CA 1
ATOM 704 C C . VAL A 1 94 ? -15.405 -9.582 -6.316 1.00 83.44 94 VAL A C 1
ATOM 706 O O . VAL A 1 94 ? -15.096 -8.654 -7.063 1.00 83.44 94 VAL A O 1
ATOM 709 N N . TRP A 1 95 ? -14.549 -10.556 -6.005 1.00 82.31 95 TRP A N 1
ATOM 710 C CA . TRP A 1 95 ? -13.191 -10.596 -6.524 1.00 82.31 95 TRP A CA 1
ATOM 711 C C . TRP A 1 95 ? -13.166 -11.055 -7.982 1.00 82.31 95 TRP A C 1
ATOM 713 O O . TRP A 1 95 ? -13.223 -12.242 -8.304 1.00 82.31 95 TRP A O 1
ATOM 723 N N . GLU A 1 96 ? -12.995 -10.094 -8.881 1.00 76.56 96 GLU A N 1
ATOM 724 C CA . GLU A 1 96 ? -12.627 -10.348 -10.267 1.00 76.56 96 GLU A CA 1
ATOM 725 C C . GLU A 1 96 ? -11.099 -10.322 -10.363 1.00 76.56 96 GLU A C 1
ATOM 727 O O . GLU A 1 96 ? -10.475 -9.261 -10.356 1.00 76.56 96 GLU A O 1
ATOM 732 N N . GLY A 1 97 ? -10.474 -11.503 -10.392 1.00 67.50 97 GLY A N 1
ATOM 733 C CA . GLY A 1 97 ? -9.018 -11.602 -10.489 1.00 67.50 97 GLY A CA 1
ATOM 734 C C . GLY A 1 97 ? -8.486 -10.843 -11.707 1.00 67.50 97 GLY A C 1
ATOM 735 O O . GLY A 1 97 ? -8.937 -11.077 -12.830 1.00 67.50 97 GLY A O 1
ATOM 736 N N . SER A 1 98 ? -7.516 -9.948 -11.506 1.00 63.84 98 SER A N 1
ATOM 737 C CA . SER A 1 98 ? -6.874 -9.254 -12.620 1.00 63.84 98 SER A CA 1
ATOM 738 C C . SER A 1 98 ? -5.855 -10.168 -13.308 1.00 63.84 98 SER A C 1
ATOM 740 O O . SER A 1 98 ? -5.035 -10.824 -12.666 1.00 63.84 98 SER A O 1
ATOM 742 N N . GLN A 1 99 ? -5.915 -10.220 -14.639 1.00 61.34 99 GLN A N 1
ATOM 743 C CA . GLN A 1 99 ? -4.925 -10.889 -15.489 1.00 61.34 99 GLN A CA 1
ATOM 744 C C . GLN A 1 99 ? -3.981 -9.858 -16.112 1.00 61.34 99 GLN A C 1
ATOM 746 O O . GLN A 1 99 ? -3.796 -9.831 -17.332 1.00 61.34 99 GLN A O 1
ATOM 751 N N . ASP A 1 100 ? -3.419 -8.973 -15.291 1.00 67.88 100 ASP A N 1
ATOM 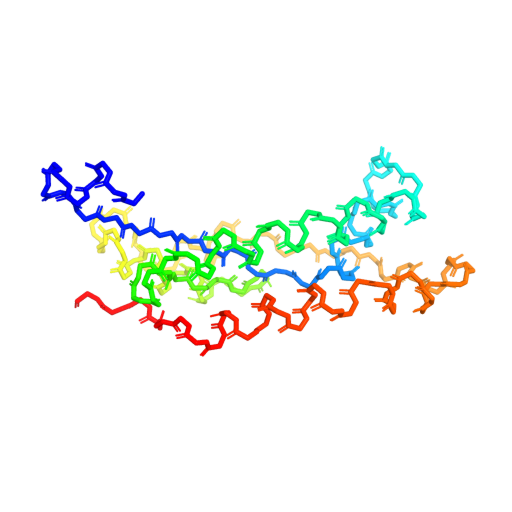752 C CA . ASP A 1 100 ? -2.405 -8.050 -15.790 1.00 67.88 100 ASP A CA 1
ATOM 753 C C . ASP A 1 100 ? -1.209 -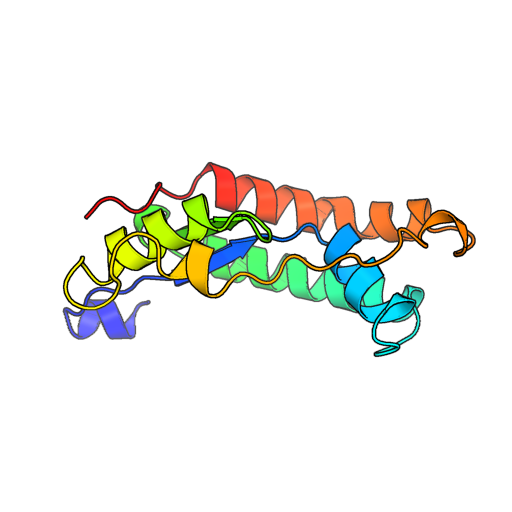8.873 -16.285 1.00 67.88 100 ASP A C 1
ATOM 755 O O . ASP A 1 100 ? -0.710 -9.769 -15.597 1.00 67.88 100 ASP A O 1
ATOM 759 N N . LYS A 1 101 ? -0.787 -8.622 -17.527 1.00 74.06 101 LYS A N 1
ATOM 760 C CA . LYS A 1 101 ? 0.375 -9.299 -18.103 1.00 74.06 101 LYS A CA 1
ATOM 761 C C . LYS A 1 101 ? 1.623 -8.796 -17.396 1.00 74.06 101 LYS A C 1
ATOM 763 O O . LYS A 1 101 ? 1.796 -7.594 -17.240 1.00 74.06 101 LYS A O 1
ATOM 768 N N . ASP A 1 102 ? 2.505 -9.710 -17.013 1.00 82.75 102 ASP A N 1
ATOM 769 C CA . ASP A 1 102 ? 3.791 -9.331 -16.442 1.00 82.75 102 ASP A CA 1
ATOM 770 C C . ASP A 1 102 ? 4.670 -8.678 -17.518 1.00 82.75 102 ASP A C 1
ATOM 772 O O . ASP A 1 102 ? 5.170 -9.343 -18.426 1.00 82.75 102 ASP A O 1
ATOM 776 N N . GLU A 1 103 ? 4.808 -7.357 -17.442 1.00 88.38 103 GLU A N 1
ATOM 777 C CA . GLU A 1 103 ? 5.561 -6.542 -18.399 1.00 88.38 103 GLU A CA 1
ATOM 778 C C . GLU A 1 103 ? 6.836 -5.951 -17.779 1.00 88.38 103 GLU A C 1
ATOM 780 O O . GLU A 1 103 ? 7.484 -5.097 -18.388 1.00 88.38 103 GLU A O 1
ATOM 785 N N . ARG A 1 104 ? 7.244 -6.413 -16.588 1.00 92.12 104 ARG A N 1
ATOM 786 C CA . ARG A 1 104 ? 8.409 -5.876 -15.857 1.00 92.12 104 ARG A CA 1
ATOM 787 C C . ARG A 1 104 ? 9.706 -5.977 -16.666 1.00 92.12 104 ARG A C 1
ATOM 789 O O . ARG A 1 104 ? 10.501 -5.037 -16.678 1.00 92.12 104 ARG A O 1
ATOM 796 N N . ASP A 1 105 ? 9.865 -7.054 -17.436 1.00 90.44 105 ASP A N 1
ATOM 797 C CA . ASP A 1 105 ? 11.023 -7.289 -18.313 1.00 90.44 105 ASP A CA 1
ATOM 798 C C . ASP A 1 105 ? 11.150 -6.272 -19.461 1.00 90.44 105 ASP A C 1
ATOM 800 O O . ASP A 1 105 ? 12.216 -6.133 -20.068 1.00 90.44 105 ASP A O 1
ATOM 804 N N . THR A 1 106 ? 10.080 -5.535 -19.774 1.00 89.69 106 THR A N 1
ATOM 805 C CA . THR A 1 106 ? 10.097 -4.508 -20.827 1.00 89.69 106 THR A CA 1
ATOM 806 C C . THR A 1 106 ? 10.771 -3.211 -20.369 1.00 89.69 106 THR A C 1
ATOM 808 O O . THR A 1 106 ? 11.199 -2.400 -21.197 1.00 89.69 106 THR A O 1
ATOM 811 N N . VAL A 1 107 ? 10.933 -3.022 -19.055 1.00 91.75 107 VAL A N 1
ATOM 812 C CA . VAL A 1 107 ? 11.536 -1.827 -18.465 1.00 91.75 107 VAL A CA 1
ATOM 813 C C . VAL A 1 107 ? 13.018 -2.057 -18.213 1.00 91.75 107 VAL A C 1
ATOM 815 O O . VAL A 1 107 ? 13.436 -2.819 -17.338 1.00 91.75 107 VAL A O 1
ATOM 818 N N . ARG A 1 108 ? 13.862 -1.321 -18.938 1.00 93.44 108 ARG A N 1
ATOM 819 C CA . ARG A 1 108 ? 15.303 -1.335 -18.673 1.00 93.44 108 ARG A CA 1
ATOM 820 C C . ARG A 1 108 ? 15.581 -0.831 -17.253 1.00 93.44 108 ARG A C 1
ATOM 822 O O . ARG A 1 108 ? 15.233 0.295 -16.918 1.00 93.44 108 ARG A O 1
ATOM 829 N N . GLY A 1 109 ? 16.302 -1.632 -16.471 1.00 94.62 109 GLY A N 1
ATOM 830 C CA . GLY A 1 109 ? 16.712 -1.259 -15.115 1.00 94.62 109 GLY A CA 1
ATOM 831 C C . GLY A 1 109 ? 15.639 -1.484 -14.049 1.00 94.62 109 GLY A C 1
ATOM 832 O O . GLY A 1 109 ? 15.780 -0.943 -12.957 1.00 94.62 109 GLY A O 1
ATOM 833 N N . TRP A 1 110 ? 14.609 -2.290 -14.339 1.00 96.31 110 TRP A N 1
ATOM 834 C CA . TRP A 1 110 ? 13.541 -2.631 -13.396 1.00 96.31 110 TRP A CA 1
ATOM 835 C C . TRP A 1 110 ? 14.053 -3.053 -12.011 1.00 96.31 110 TRP A C 1
ATOM 837 O O . TRP A 1 110 ? 13.623 -2.503 -11.002 1.00 96.31 110 TRP A O 1
ATOM 847 N N . SER A 1 111 ? 15.045 -3.949 -11.957 1.00 95.88 111 SER A N 1
ATOM 848 C CA . SER A 1 111 ? 15.638 -4.398 -10.690 1.00 95.88 111 SER A CA 1
ATOM 849 C C . SER A 1 111 ? 16.214 -3.243 -9.867 1.00 95.88 111 SER A C 1
ATOM 851 O O . SER A 1 111 ? 16.104 -3.239 -8.650 1.00 95.88 111 SER A O 1
ATOM 853 N N . GLY A 1 112 ? 16.787 -2.227 -10.519 1.00 97.25 112 GLY A N 1
ATOM 854 C CA . GLY A 1 112 ? 17.282 -1.031 -9.841 1.00 97.25 112 GLY A CA 1
ATOM 855 C C . GLY A 1 112 ? 16.159 -0.186 -9.238 1.00 97.25 112 GLY A C 1
ATOM 856 O O . GLY A 1 112 ? 16.352 0.408 -8.184 1.00 97.25 112 GLY A O 1
ATOM 857 N N . LEU A 1 113 ? 14.981 -0.155 -9.868 1.00 97.19 113 LEU A N 1
ATOM 858 C CA . LEU A 1 113 ? 13.797 0.518 -9.323 1.00 97.19 113 LEU A CA 1
ATOM 859 C C . LEU A 1 113 ? 13.232 -0.239 -8.119 1.00 97.19 113 LEU A C 1
ATOM 861 O O . LEU A 1 113 ? 12.962 0.376 -7.091 1.00 97.19 113 LEU A O 1
ATOM 865 N N . ALA A 1 114 ? 13.110 -1.564 -8.226 1.00 96.00 114 ALA A N 1
ATOM 866 C CA . ALA A 1 114 ? 12.678 -2.419 -7.122 1.00 96.00 114 ALA A CA 1
ATOM 867 C C . ALA A 1 114 ? 13.628 -2.307 -5.915 1.00 96.00 114 ALA A C 1
ATOM 869 O O . ALA A 1 114 ? 13.184 -2.173 -4.775 1.00 96.00 114 ALA A O 1
ATOM 870 N N . ASP A 1 115 ? 14.937 -2.276 -6.170 1.00 97.38 115 ASP A N 1
ATOM 871 C CA . ASP A 1 115 ? 15.968 -2.185 -5.136 1.00 97.38 115 ASP A CA 1
ATOM 872 C C . ASP A 1 115 ? 15.891 -0.901 -4.307 1.00 97.38 115 ASP A C 1
ATOM 874 O O . ASP A 1 115 ? 16.142 -0.954 -3.102 1.00 97.38 115 ASP A O 1
ATOM 878 N N . ARG A 1 116 ? 15.509 0.230 -4.913 1.00 96.44 116 ARG A N 1
ATOM 879 C CA . ARG A 1 116 ? 15.313 1.502 -4.194 1.00 96.44 116 ARG A CA 1
ATOM 880 C C . ARG A 1 116 ? 14.224 1.397 -3.132 1.00 96.44 116 ARG A C 1
ATOM 882 O O . ARG A 1 116 ? 14.389 1.865 -2.017 1.00 96.44 116 ARG A O 1
ATOM 889 N N . MET A 1 117 ? 13.134 0.706 -3.448 1.00 97.88 117 MET A N 1
ATOM 890 C CA . MET A 1 117 ? 11.984 0.572 -2.551 1.00 97.88 117 MET A CA 1
ATOM 891 C C . MET A 1 117 ? 12.174 -0.515 -1.482 1.00 97.88 117 MET A C 1
ATOM 893 O O . MET A 1 117 ? 11.288 -0.727 -0.653 1.00 97.88 117 MET A O 1
ATOM 897 N N . ARG A 1 118 ? 13.303 -1.237 -1.486 1.00 97.94 118 ARG A N 1
ATOM 898 C CA . ARG A 1 118 ? 13.507 -2.437 -0.660 1.00 97.94 118 ARG A CA 1
ATOM 899 C C . ARG A 1 118 ? 13.416 -2.158 0.839 1.00 97.94 118 ARG A C 1
ATOM 901 O O . ARG A 1 118 ? 12.875 -2.982 1.575 1.00 97.94 118 ARG A O 1
ATOM 908 N N . GLU A 1 119 ? 13.949 -1.029 1.300 1.00 97.88 119 GLU A N 1
ATOM 909 C CA . GLU A 1 119 ? 13.907 -0.668 2.721 1.00 97.88 119 GLU A CA 1
ATOM 910 C C . GLU A 1 119 ? 12.469 -0.402 3.184 1.00 97.88 119 GLU A C 1
ATOM 912 O O . GLU A 1 119 ? 12.001 -1.019 4.148 1.00 97.88 119 GLU A O 1
ATOM 917 N N . ALA A 1 120 ? 11.740 0.434 2.440 1.00 97.88 120 ALA A N 1
ATOM 918 C CA . ALA A 1 120 ? 10.331 0.717 2.689 1.00 97.88 120 ALA A CA 1
ATOM 919 C C . ALA A 1 120 ? 9.478 -0.564 2.652 1.00 97.88 120 ALA A C 1
ATOM 921 O O . ALA A 1 120 ? 8.689 -0.808 3.568 1.00 97.88 120 ALA A O 1
ATOM 922 N N . GLN A 1 121 ? 9.691 -1.428 1.652 1.00 98.12 121 GLN A N 1
ATOM 923 C CA . GLN A 1 121 ? 9.020 -2.726 1.548 1.00 98.12 121 GLN A CA 1
ATOM 924 C C . GLN A 1 121 ? 9.271 -3.585 2.792 1.00 98.12 121 GLN A C 1
ATOM 926 O O . GLN A 1 121 ? 8.326 -4.073 3.406 1.00 98.12 121 GLN A O 1
ATOM 931 N N . GLY A 1 122 ? 10.533 -3.724 3.209 1.00 97.88 122 GLY A N 1
ATOM 932 C CA . GLY A 1 122 ? 10.892 -4.526 4.378 1.00 97.88 122 GLY A CA 1
ATOM 933 C C . GLY A 1 122 ? 10.241 -4.022 5.670 1.00 97.88 122 GLY A C 1
ATOM 934 O O . GLY A 1 122 ? 9.829 -4.827 6.511 1.00 97.88 122 GLY A O 1
ATOM 935 N N . ALA A 1 123 ? 10.097 -2.702 5.819 1.00 97.56 123 ALA A N 1
ATOM 936 C CA . ALA A 1 123 ? 9.397 -2.104 6.950 1.00 97.56 123 ALA A CA 1
ATOM 937 C C . ALA A 1 123 ? 7.892 -2.429 6.937 1.00 97.56 123 ALA A C 1
ATOM 939 O O . ALA A 1 123 ? 7.351 -2.819 7.974 1.00 97.56 123 ALA A O 1
ATOM 940 N N . LEU A 1 124 ? 7.227 -2.317 5.782 1.00 97.31 124 LEU A N 1
ATOM 941 C CA . LEU A 1 124 ? 5.807 -2.659 5.625 1.00 97.31 124 LEU A CA 1
ATOM 942 C C . LEU A 1 124 ? 5.553 -4.162 5.843 1.00 97.31 124 LEU A C 1
ATOM 944 O O . LEU A 1 124 ? 4.629 -4.526 6.574 1.00 97.31 124 LEU A O 1
ATOM 948 N N . ASP A 1 125 ? 6.427 -5.030 5.323 1.00 96.25 125 ASP A N 1
ATOM 949 C CA . ASP A 1 125 ? 6.376 -6.484 5.537 1.00 96.25 125 ASP A CA 1
ATOM 950 C C . ASP A 1 125 ? 6.494 -6.851 7.019 1.00 96.25 125 ASP A C 1
ATOM 952 O O . ASP A 1 125 ? 5.882 -7.808 7.501 1.00 96.25 125 ASP A O 1
ATOM 956 N N . GLN A 1 126 ? 7.347 -6.141 7.760 1.00 95.38 126 GLN A N 1
ATOM 957 C CA . GLN A 1 126 ? 7.527 -6.389 9.185 1.00 95.38 126 GLN A CA 1
ATOM 958 C C . GLN A 1 126 ? 6.280 -5.994 9.980 1.00 95.38 126 GLN A C 1
ATOM 960 O O . GLN A 1 126 ? 5.871 -6.741 10.866 1.00 95.38 126 GLN A O 1
ATOM 965 N N . ILE A 1 127 ? 5.657 -4.866 9.634 1.00 94.25 127 ILE A N 1
ATOM 966 C CA . ILE A 1 127 ? 4.407 -4.411 10.255 1.00 94.25 127 ILE A CA 1
ATOM 967 C C . ILE A 1 127 ? 3.289 -5.416 9.984 1.00 94.25 127 ILE A C 1
ATOM 969 O O . ILE A 1 127 ? 2.641 -5.864 10.923 1.00 94.25 127 ILE A O 1
ATOM 973 N N . CYS A 1 128 ? 3.121 -5.843 8.731 1.00 91.44 128 CYS A N 1
ATOM 974 C CA . CYS A 1 128 ? 2.099 -6.820 8.358 1.00 91.44 128 CYS A CA 1
ATOM 975 C C . CYS A 1 128 ? 2.289 -8.181 9.061 1.00 91.44 128 CYS A C 1
ATOM 977 O O . CYS A 1 128 ? 1.322 -8.826 9.455 1.00 91.44 128 CYS A O 1
ATOM 979 N N . ARG A 1 129 ? 3.537 -8.626 9.270 1.00 90.62 129 ARG A N 1
ATOM 980 C CA . ARG A 1 129 ? 3.829 -9.854 10.039 1.00 90.62 129 ARG A CA 1
ATOM 981 C C . ARG A 1 129 ? 3.607 -9.701 11.544 1.00 90.62 129 ARG A C 1
ATOM 983 O O . ARG A 1 129 ? 3.360 -10.701 12.210 1.00 90.62 129 ARG A O 1
ATOM 990 N N . GLY A 1 130 ? 3.772 -8.489 12.072 1.00 85.94 130 GLY A N 1
ATOM 991 C CA . GLY A 1 130 ? 3.621 -8.179 13.494 1.00 85.94 130 GLY A CA 1
ATOM 992 C C . GLY A 1 130 ? 2.197 -7.806 13.909 1.00 85.94 130 GLY A C 1
ATOM 993 O O . GLY A 1 130 ? 1.903 -7.836 15.100 1.00 85.94 130 GLY A O 1
ATOM 994 N N . SER A 1 131 ? 1.328 -7.455 12.959 1.00 83.62 131 SER A N 1
ATOM 995 C CA . SER A 1 131 ? -0.089 -7.190 13.214 1.00 83.62 131 SER A CA 1
ATOM 996 C C . SER A 1 131 ? -0.851 -8.479 13.507 1.00 83.62 131 SER A C 1
ATOM 998 O O . SER A 1 131 ? -0.575 -9.521 12.904 1.00 83.62 131 SER A O 1
ATOM 1000 N N . SER A 1 132 ? -1.828 -8.419 14.408 1.00 66.38 132 SER A N 1
ATOM 1001 C CA . SER A 1 132 ? -2.695 -9.561 14.683 1.00 66.38 132 SER A CA 1
ATOM 1002 C C . SER A 1 132 ? -3.572 -9.883 13.468 1.00 66.38 132 SER A C 1
ATOM 1004 O O . SER A 1 132 ? -4.062 -9.003 12.755 1.00 66.38 132 SER A O 1
ATOM 1006 N N . ARG A 1 133 ? -3.793 -11.182 13.228 1.00 60.56 133 ARG A N 1
ATOM 1007 C CA . ARG A 1 133 ? -4.943 -11.621 12.427 1.00 60.56 133 ARG A CA 1
ATOM 1008 C C . ARG A 1 133 ? -6.177 -11.169 13.190 1.00 60.56 133 ARG A C 1
ATOM 1010 O O . ARG A 1 133 ? -6.246 -11.437 14.390 1.00 60.56 133 ARG A O 1
ATOM 1017 N N . ALA A 1 134 ? -7.076 -10.430 12.543 1.00 49.22 134 ALA A N 1
ATOM 1018 C CA . ALA A 1 134 ? -8.220 -9.818 13.209 1.00 49.22 134 ALA A CA 1
ATOM 1019 C C . ALA A 1 134 ? -8.951 -10.867 14.057 1.00 49.22 134 ALA A C 1
ATOM 1021 O O . ALA A 1 134 ? -9.594 -11.771 13.536 1.00 49.22 134 ALA A O 1
ATOM 1022 N N . THR A 1 135 ? -8.797 -10.779 15.373 1.00 40.72 135 THR A N 1
ATOM 1023 C CA . THR A 1 135 ? -9.552 -11.587 16.324 1.00 40.72 135 THR A CA 1
ATOM 1024 C C . THR A 1 135 ? -10.043 -10.600 17.369 1.00 40.72 135 THR A C 1
ATOM 1026 O O . THR A 1 135 ? -9.227 -9.999 18.071 1.00 40.72 135 THR A O 1
ATOM 1029 N N . LEU A 1 136 ? -11.351 -10.335 17.366 1.00 39.12 136 LEU A N 1
ATOM 1030 C CA . LEU A 1 136 ? -12.033 -9.574 18.415 1.00 39.12 136 LEU A CA 1
ATOM 1031 C C . LEU A 1 136 ? -12.333 -10.476 19.613 1.00 39.12 136 LEU A C 1
ATOM 1033 O O . LEU A 1 136 ? -12.712 -11.648 19.385 1.00 39.12 136 LEU A O 1
#

Foldseek 3Di:
DVVCVVVVHQAADEAADDFLLVVLCCCCPVPNVDHSQVSLVVSLVVLQVVLVVLVPDDLARYQYAYPPDLPSVLQQVCLVVNCVVRPPCPSVVPDDDDPDDPCCVVDPCSVVSSVSNVVSRVSVVVSNVSHDRRHD

Secondary structure (DSSP, 8-state):
-HHHHHTT----EEEEE--HHHHHHIIIIIS-SS-HHHHHHHHHHHHHHHHHHHHTS-GGGEEEEETT-HHHHHHHHHHHH-TTTS-TTHHHHH---------GGGSTTHHHHHHHTHHHHHHHHHHHHHSPP---

Sequence (136 aa):
AEAAREAGVGFKVFFLHRSLEDCLASGCLHRDIESCNLQAETLENNGEILASQLKGLQPDDISCLRYGDPQDTDEAVRGALGDLVFPEGLAETVWEGSQDKDERDTVRGWSGLADRMREAQGALDQICRGSSRATL

Radius of gyration: 16.86 Å; chains: 1; bounding box: 41×26×45 Å